Protein AF-A0A8T6U2K9-F1 (afdb_monomer_lite)

Sequence (132 aa):
TQTQINLGDYNKPQEQTKAVGIGKISGKKLNIKNLRTNRGKPSPYTPKGAIGEDGLTEYNIIDTVESFEINNQKISSFFVTPAIVQQIKRVPDYQTELASGKVFGPCKVGQKKSARTGANYWCLLFPGEEEY

Structure (mmCIF, N/CA/C/O backbone):
data_AF-A0A8T6U2K9-F1
#
_entry.id   AF-A0A8T6U2K9-F1
#
loop_
_atom_site.group_PDB
_atom_site.id
_atom_site.type_symbol
_atom_site.label_atom_id
_atom_site.label_alt_id
_atom_site.label_comp_id
_atom_site.label_asym_id
_atom_site.label_entity_id
_atom_site.label_seq_id
_atom_site.pdbx_PDB_ins_code
_atom_site.Cartn_x
_atom_site.Cartn_y
_atom_site.Cartn_z
_atom_site.occupancy
_atom_site.B_iso_or_equiv
_atom_site.auth_seq_id
_atom_site.auth_comp_id
_atom_site.auth_asym_id
_atom_site.auth_atom_id
_atom_site.pdbx_PDB_model_num
ATOM 1 N N . THR A 1 1 ? -39.876 -7.611 -27.217 1.00 38.69 1 THR A N 1
ATOM 2 C CA . THR A 1 1 ? -38.644 -6.914 -27.639 1.00 38.69 1 THR A CA 1
ATOM 3 C C . THR A 1 1 ? -37.518 -7.409 -26.754 1.00 38.69 1 THR A C 1
ATOM 5 O O . THR A 1 1 ? -37.550 -7.140 -25.563 1.00 38.69 1 THR A O 1
ATOM 8 N N . GLN A 1 2 ? -36.640 -8.270 -27.274 1.00 35.22 2 GLN A N 1
ATOM 9 C CA . GLN A 1 2 ? -35.537 -8.866 -26.509 1.00 35.22 2 GLN A CA 1
ATOM 10 C C . GLN A 1 2 ? -34.397 -7.854 -26.381 1.00 35.22 2 GLN A C 1
ATOM 12 O O . GLN A 1 2 ? -33.847 -7.406 -27.384 1.00 35.22 2 GLN A O 1
ATOM 17 N N . THR A 1 3 ? -34.051 -7.497 -25.149 1.00 37.12 3 THR A N 1
ATOM 18 C CA . THR A 1 3 ? -32.884 -6.673 -24.840 1.00 37.12 3 THR A CA 1
ATOM 19 C C . THR A 1 3 ? -31.632 -7.529 -25.024 1.00 37.12 3 THR A C 1
ATOM 21 O O . THR A 1 3 ? -31.339 -8.393 -24.201 1.00 37.12 3 THR A O 1
ATOM 24 N N . GLN A 1 4 ? -30.912 -7.322 -26.128 1.00 37.81 4 GLN A N 1
ATOM 25 C CA . GLN A 1 4 ? -29.565 -7.860 -26.310 1.00 37.81 4 GLN A CA 1
ATOM 26 C C . GLN A 1 4 ? -28.649 -7.274 -25.233 1.00 37.81 4 GLN A C 1
ATOM 28 O O . GLN A 1 4 ? -28.367 -6.077 -25.212 1.00 37.81 4 GLN A O 1
ATOM 33 N N . ILE A 1 5 ? -28.175 -8.137 -24.340 1.00 40.53 5 ILE A N 1
ATOM 34 C CA . ILE A 1 5 ? -27.005 -7.872 -23.510 1.00 40.53 5 ILE A CA 1
ATOM 35 C C . ILE A 1 5 ? -25.795 -7.744 -24.436 1.00 40.53 5 ILE A C 1
ATOM 37 O O . ILE A 1 5 ? -25.337 -8.712 -25.037 1.00 40.53 5 ILE A O 1
ATOM 41 N N . ASN A 1 6 ? -25.308 -6.518 -24.592 1.00 37.09 6 ASN A N 1
ATOM 42 C CA . ASN A 1 6 ? -24.071 -6.233 -25.297 1.00 37.09 6 ASN A CA 1
ATOM 43 C C . ASN A 1 6 ? -22.922 -6.770 -24.424 1.00 37.09 6 ASN A C 1
ATOM 45 O O . ASN A 1 6 ? -22.515 -6.118 -23.461 1.00 37.09 6 ASN A O 1
ATOM 49 N N . LEU A 1 7 ? -22.463 -7.999 -24.701 1.00 39.81 7 LEU A N 1
ATOM 50 C CA . LEU A 1 7 ? -21.205 -8.541 -24.179 1.00 39.81 7 LEU A CA 1
ATOM 51 C C . LEU A 1 7 ? -20.054 -7.734 -24.798 1.00 39.81 7 LEU A C 1
ATOM 53 O O . LEU A 1 7 ? -19.415 -8.154 -25.760 1.00 39.81 7 LEU A O 1
ATOM 57 N N . GLY A 1 8 ? -19.845 -6.527 -24.280 1.00 37.34 8 GLY A N 1
ATOM 58 C CA . GLY A 1 8 ? -18.806 -5.621 -24.737 1.00 37.34 8 GLY A CA 1
ATOM 59 C C . GLY A 1 8 ? -17.414 -6.153 -24.406 1.00 37.34 8 GLY A C 1
ATOM 60 O O . GLY A 1 8 ? -17.015 -6.174 -23.248 1.00 37.34 8 GLY A O 1
ATOM 61 N N . ASP A 1 9 ? -16.685 -6.530 -25.456 1.00 37.66 9 ASP A N 1
ATOM 62 C CA . ASP A 1 9 ? -15.239 -6.360 -25.632 1.00 37.66 9 ASP A CA 1
ATOM 63 C C . ASP A 1 9 ? -14.314 -6.746 -24.462 1.00 37.66 9 ASP A C 1
ATOM 65 O O . ASP A 1 9 ? -13.658 -5.902 -23.851 1.00 37.66 9 ASP A O 1
ATOM 69 N N . TYR A 1 10 ? -14.096 -8.049 -24.273 1.00 39.25 10 TYR A N 1
ATOM 70 C CA . TYR A 1 10 ? -12.915 -8.563 -23.557 1.00 39.25 10 TYR A CA 1
ATOM 71 C C . TYR A 1 10 ? -11.593 -8.388 -24.344 1.00 39.25 10 TYR A C 1
ATOM 73 O O . TYR A 1 10 ? -10.536 -8.773 -23.855 1.00 39.25 10 TYR A O 1
ATOM 81 N N . ASN A 1 11 ? -11.640 -7.795 -25.547 1.00 42.12 11 ASN A N 1
ATOM 82 C CA . ASN A 1 11 ? -10.496 -7.588 -26.448 1.00 42.12 11 ASN A CA 1
ATOM 83 C C . ASN A 1 11 ? -10.106 -6.115 -26.652 1.00 42.12 11 ASN A C 1
ATOM 85 O O . ASN A 1 11 ? -9.310 -5.805 -27.540 1.00 42.12 11 ASN A O 1
ATOM 89 N N . LYS A 1 12 ? -10.608 -5.185 -25.833 1.00 32.31 12 LYS A N 1
ATOM 90 C CA . LYS A 1 12 ? -9.969 -3.868 -25.766 1.00 32.31 12 LYS A CA 1
ATOM 91 C C . LYS A 1 12 ? -8.653 -4.031 -25.005 1.00 32.31 12 LYS A C 1
ATOM 93 O O . LYS A 1 12 ? -8.681 -4.593 -23.907 1.00 32.31 12 LYS A O 1
ATOM 98 N N . PRO A 1 13 ? -7.507 -3.544 -25.528 1.00 37.50 13 PRO A N 1
ATOM 99 C CA . PRO A 1 13 ? -6.373 -3.291 -24.657 1.00 37.50 13 PRO A CA 1
ATOM 100 C C . PRO A 1 13 ? -6.936 -2.433 -23.534 1.00 37.50 13 PRO A C 1
ATOM 102 O O . PRO A 1 13 ? -7.458 -1.356 -23.821 1.00 37.50 13 PRO A O 1
ATOM 105 N N . GLN A 1 14 ? -6.932 -2.939 -22.296 1.00 41.03 14 GLN A N 1
ATOM 106 C CA . GLN A 1 14 ? -7.243 -2.105 -21.143 1.00 41.03 14 GLN A CA 1
ATOM 107 C C . GLN A 1 14 ? -6.382 -0.861 -21.322 1.00 41.03 14 GLN A C 1
ATOM 109 O O . GLN A 1 14 ? -5.148 -0.968 -21.321 1.00 41.03 14 GLN A O 1
ATOM 114 N N . GLU A 1 15 ? -7.025 0.281 -21.597 1.00 38.44 15 GLU A N 1
ATOM 115 C CA . GLU A 1 15 ? -6.342 1.564 -21.602 1.00 38.44 15 GLU A CA 1
ATOM 116 C C . GLU A 1 15 ? -5.497 1.567 -20.343 1.00 38.44 15 GLU A C 1
ATOM 118 O O . GLU A 1 15 ? -5.984 1.184 -19.279 1.00 38.44 15 GLU A O 1
ATOM 123 N N . GLN A 1 16 ? -4.207 1.872 -20.489 1.00 43.91 16 GLN A N 1
ATOM 124 C CA . GLN A 1 16 ? -3.289 1.929 -19.367 1.00 43.91 16 GLN A CA 1
ATOM 125 C C . GLN A 1 16 ? -3.821 2.970 -18.385 1.00 43.91 16 GLN A C 1
ATOM 127 O O . GLN A 1 16 ? -3.415 4.133 -18.423 1.00 43.91 16 GLN A O 1
ATOM 132 N N . THR A 1 17 ? -4.699 2.570 -17.471 1.00 44.31 17 THR A N 1
AT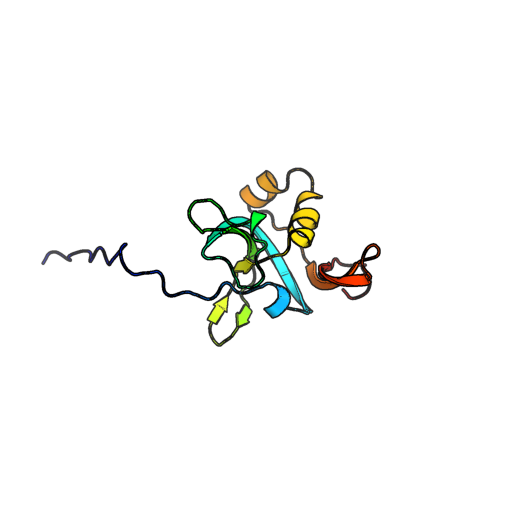OM 133 C CA . THR A 1 17 ? -4.930 3.298 -16.242 1.00 44.31 17 THR A CA 1
ATOM 134 C C . THR A 1 17 ? -3.588 3.195 -15.555 1.00 44.31 17 THR A C 1
ATOM 136 O O . THR A 1 17 ? -3.248 2.153 -14.994 1.00 44.31 17 THR A O 1
ATOM 139 N N . LYS A 1 18 ? -2.745 4.216 -15.757 1.00 53.97 18 LYS A N 1
ATOM 140 C CA . LYS A 1 18 ? -1.406 4.282 -15.188 1.00 53.97 18 LYS A CA 1
ATOM 141 C C . LYS A 1 18 ? -1.569 4.028 -13.704 1.00 53.97 18 LYS A C 1
ATOM 143 O O . LYS A 1 18 ? -2.063 4.876 -12.971 1.00 53.97 18 LYS A O 1
ATOM 148 N N . ALA A 1 19 ? -1.188 2.823 -13.324 1.00 61.91 19 ALA A N 1
ATOM 149 C CA . ALA A 1 19 ? -0.990 2.345 -11.984 1.00 61.91 19 ALA A CA 1
ATOM 150 C C . ALA A 1 19 ? -0.607 3.489 -11.032 1.00 61.91 19 ALA A C 1
ATOM 152 O O . ALA A 1 19 ? 0.495 4.033 -11.131 1.00 61.91 19 ALA A O 1
ATOM 153 N N . VAL A 1 20 ? -1.515 3.902 -10.142 1.00 86.38 20 VAL A N 1
ATOM 154 C CA . VAL A 1 20 ? -1.249 5.042 -9.260 1.00 86.38 20 VAL A CA 1
ATOM 155 C C . VAL A 1 20 ? -0.439 4.57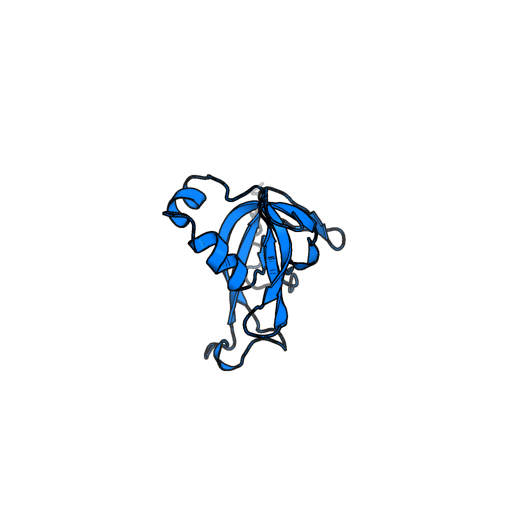7 -8.060 1.00 86.38 20 VAL A C 1
ATOM 157 O O . VAL A 1 20 ? -0.890 3.777 -7.245 1.00 86.38 20 VAL A O 1
ATOM 160 N N . GLY A 1 21 ? 0.800 5.056 -7.971 1.00 89.69 21 GLY A N 1
ATOM 161 C CA . GLY A 1 21 ? 1.684 4.766 -6.847 1.00 89.69 21 GLY A CA 1
ATOM 162 C C . GLY A 1 21 ? 1.200 5.416 -5.554 1.00 89.69 21 GLY A C 1
ATOM 163 O O . GLY A 1 21 ? 0.713 6.547 -5.563 1.00 89.69 21 GLY A O 1
ATOM 164 N N . ILE A 1 22 ? 1.415 4.730 -4.432 1.00 93.44 22 ILE A N 1
ATOM 165 C CA . ILE A 1 22 ? 1.020 5.176 -3.089 1.00 93.44 22 ILE A CA 1
ATOM 166 C C . ILE A 1 22 ? 1.549 6.572 -2.728 1.00 93.44 22 ILE A C 1
ATOM 168 O O . ILE A 1 22 ? 0.878 7.332 -2.039 1.00 93.44 22 ILE A O 1
ATOM 172 N N . GLY A 1 23 ? 2.706 6.970 -3.269 1.00 92.19 23 GLY A N 1
ATOM 173 C CA . GLY A 1 23 ? 3.277 8.303 -3.052 1.00 92.19 23 GLY A CA 1
ATOM 174 C C . GLY A 1 23 ? 2.387 9.462 -3.526 1.00 92.19 23 GLY A C 1
ATOM 175 O O . GLY A 1 23 ? 2.563 10.588 -3.071 1.00 92.19 23 GLY A O 1
ATOM 176 N N . LYS A 1 24 ? 1.395 9.212 -4.398 1.00 93.81 24 LYS A N 1
ATOM 177 C CA . LYS A 1 24 ? 0.418 10.231 -4.825 1.00 93.81 24 LYS A CA 1
ATOM 178 C C . LYS A 1 24 ? -0.537 10.667 -3.715 1.00 93.81 24 LYS A C 1
ATOM 180 O O . LYS A 1 24 ? -1.133 11.731 -3.835 1.00 93.81 24 LYS A O 1
ATOM 185 N N . ILE A 1 25 ? -0.644 9.887 -2.642 1.00 94.25 25 ILE A N 1
ATOM 186 C CA . ILE A 1 25 ? -1.447 10.212 -1.460 1.00 94.25 25 ILE A CA 1
ATOM 187 C C . ILE A 1 25 ? -0.570 10.437 -0.221 1.00 94.25 25 ILE A C 1
ATOM 189 O O . ILE A 1 25 ? -0.988 10.170 0.902 1.00 94.25 25 ILE A O 1
ATOM 193 N N . SER A 1 26 ? 0.655 10.939 -0.417 1.00 94.94 26 SER A N 1
ATOM 194 C CA . SER A 1 26 ? 1.550 11.323 0.680 1.00 94.94 26 SER A CA 1
ATOM 195 C C . SER A 1 26 ? 0.842 12.223 1.703 1.00 94.94 26 SER A C 1
ATOM 197 O O . SER A 1 26 ? 0.108 13.146 1.341 1.00 94.94 26 SER A O 1
ATOM 199 N N . GLY A 1 27 ? 1.033 11.929 2.989 1.00 93.00 27 GLY A N 1
ATOM 200 C CA . GLY A 1 27 ? 0.419 12.643 4.107 1.00 93.00 27 GLY A CA 1
ATOM 201 C C . GLY A 1 27 ? -1.067 12.344 4.329 1.00 93.00 27 GLY A C 1
ATOM 202 O O . GLY A 1 27 ? -1.653 12.866 5.277 1.00 93.00 27 GLY A O 1
ATOM 203 N N . LYS A 1 28 ? -1.707 11.517 3.495 1.00 94.88 28 LYS A N 1
ATOM 204 C CA . LYS A 1 28 ? -3.109 11.134 3.690 1.00 94.88 28 LYS A CA 1
ATOM 205 C C . LYS A 1 28 ? -3.221 9.951 4.643 1.00 94.88 28 LYS A C 1
ATOM 207 O O . LYS A 1 28 ? -2.420 9.017 4.584 1.00 94.88 28 LYS A O 1
ATOM 212 N N . LYS A 1 29 ? -4.233 10.011 5.512 1.00 95.38 29 LYS A N 1
ATOM 213 C CA . LYS A 1 29 ? -4.644 8.893 6.363 1.00 95.38 29 LYS A CA 1
ATOM 214 C C . LYS A 1 29 ? -5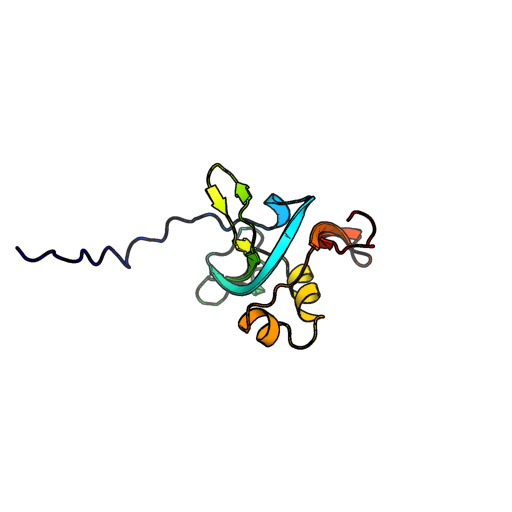.460 7.902 5.543 1.00 95.38 29 LYS A C 1
ATOM 216 O O . LYS A 1 29 ? -6.267 8.327 4.717 1.00 95.38 29 LYS A O 1
ATOM 221 N N . LEU A 1 30 ? -5.243 6.617 5.781 1.00 96.12 30 LEU A N 1
ATOM 222 C CA . LEU A 1 30 ? -5.951 5.538 5.111 1.00 96.12 30 LEU A CA 1
ATOM 223 C C . LEU A 1 30 ? -6.109 4.309 6.008 1.00 96.12 30 LEU A C 1
ATOM 225 O O . LEU A 1 30 ? -5.372 4.119 6.980 1.00 96.12 30 LEU A O 1
ATOM 229 N N . ASN A 1 31 ? -7.046 3.457 5.613 1.00 96.69 31 ASN A N 1
ATOM 230 C CA . ASN A 1 31 ? -7.250 2.113 6.119 1.00 96.69 31 ASN A CA 1
ATOM 231 C C . ASN A 1 31 ? -7.159 1.133 4.948 1.00 96.69 31 ASN A C 1
ATOM 233 O O . ASN A 1 31 ? -7.834 1.285 3.929 1.00 96.69 31 ASN A O 1
ATOM 237 N N . ILE A 1 32 ? -6.317 0.117 5.086 1.00 96.31 32 ILE A N 1
ATOM 238 C CA . ILE A 1 32 ? -6.091 -0.901 4.062 1.00 96.31 32 ILE A CA 1
ATOM 239 C C . ILE A 1 32 ? -7.094 -2.026 4.278 1.00 96.31 32 ILE A C 1
ATOM 241 O O . ILE A 1 32 ? -7.108 -2.638 5.340 1.00 96.31 32 ILE A O 1
ATOM 245 N N . LYS A 1 33 ? -7.914 -2.316 3.270 1.00 95.69 33 LYS A N 1
ATOM 246 C CA . LYS A 1 33 ? -8.900 -3.409 3.312 1.00 95.69 33 LYS A CA 1
ATOM 247 C C . LYS A 1 33 ? -8.468 -4.640 2.524 1.00 95.69 33 LYS A C 1
ATOM 249 O O . LYS A 1 33 ? -9.093 -5.683 2.637 1.00 95.69 33 LYS A O 1
ATOM 254 N N . ASN A 1 34 ? -7.429 -4.520 1.698 1.00 94.88 34 ASN A N 1
ATOM 255 C CA . ASN A 1 34 ? -6.906 -5.647 0.938 1.00 94.88 34 ASN A CA 1
ATOM 256 C C . ASN A 1 34 ? -5.440 -5.435 0.544 1.00 94.88 34 ASN A C 1
ATOM 258 O O . ASN A 1 34 ? -5.014 -4.304 0.299 1.00 94.88 34 ASN A O 1
ATOM 262 N N . LEU A 1 35 ? -4.700 -6.536 0.420 1.00 94.50 35 LEU A N 1
ATOM 263 C CA . LEU A 1 35 ? -3.361 -6.591 -0.161 1.00 94.50 35 LEU A CA 1
ATOM 264 C C . LEU A 1 35 ? -3.345 -7.693 -1.220 1.00 94.50 35 LEU A C 1
ATOM 266 O O . LEU A 1 35 ? -3.559 -8.863 -0.908 1.00 94.50 35 LEU A O 1
ATOM 270 N N . ARG A 1 36 ? -3.047 -7.326 -2.464 1.00 92.00 36 ARG A N 1
ATOM 271 C CA . ARG A 1 36 ? -3.017 -8.252 -3.599 1.00 92.00 36 ARG A CA 1
ATOM 272 C C . ARG A 1 36 ? -1.827 -7.995 -4.506 1.00 92.00 36 ARG A C 1
ATOM 274 O O . ARG A 1 36 ? -1.210 -6.930 -4.470 1.00 92.00 36 ARG A O 1
ATOM 281 N N . THR A 1 37 ? -1.532 -8.971 -5.348 1.00 89.50 37 THR A N 1
ATOM 282 C CA . THR A 1 37 ? -0.600 -8.810 -6.458 1.00 89.50 37 THR A CA 1
ATOM 283 C C . THR A 1 37 ? -1.367 -8.631 -7.761 1.00 89.50 37 THR A C 1
ATOM 285 O O . THR A 1 37 ? -2.484 -9.121 -7.927 1.00 89.50 37 THR A O 1
ATOM 288 N N . ASN A 1 38 ? -0.780 -7.884 -8.688 1.00 85.38 38 ASN A N 1
ATOM 289 C CA . ASN A 1 38 ? -1.245 -7.799 -10.066 1.00 85.38 38 ASN A CA 1
ATOM 290 C C . ASN A 1 38 ? -0.044 -7.894 -11.005 1.00 85.38 38 ASN A C 1
ATOM 292 O O . ASN A 1 38 ? 1.053 -7.464 -10.647 1.00 85.38 38 ASN A O 1
ATOM 296 N N . ARG A 1 39 ? -0.246 -8.423 -12.211 1.00 85.25 39 ARG A N 1
ATOM 297 C CA . ARG A 1 39 ? 0.797 -8.488 -13.239 1.00 85.25 39 ARG A CA 1
ATOM 298 C C . ARG A 1 39 ? 0.552 -7.411 -14.282 1.00 85.25 39 ARG A C 1
ATOM 300 O O . ARG A 1 39 ? -0.584 -7.162 -14.675 1.00 85.25 39 ARG A O 1
ATOM 307 N N . GLY A 1 40 ? 1.611 -6.740 -14.713 1.00 83.69 40 GLY A N 1
ATOM 308 C CA . GLY A 1 40 ? 1.498 -5.644 -15.668 1.00 83.69 40 GLY A CA 1
ATOM 309 C C . GLY A 1 40 ? 2.787 -5.385 -16.427 1.00 83.69 40 GLY A C 1
ATOM 310 O O . GLY A 1 40 ? 3.824 -5.992 -16.157 1.00 83.69 40 GLY A O 1
ATOM 311 N N . LYS A 1 41 ? 2.714 -4.461 -17.389 1.00 85.75 41 LYS A N 1
ATOM 312 C CA . LYS A 1 41 ? 3.897 -4.036 -18.139 1.00 85.75 41 LYS A CA 1
ATOM 313 C C . LYS A 1 41 ? 4.908 -3.384 -17.190 1.00 85.75 41 LYS A C 1
ATOM 315 O O . LYS A 1 41 ? 4.499 -2.526 -16.406 1.00 85.75 41 LYS A O 1
ATOM 320 N N . PRO A 1 42 ? 6.198 -3.744 -17.279 1.00 82.50 42 PRO A N 1
ATOM 321 C CA . PRO A 1 42 ? 7.234 -3.149 -16.456 1.00 82.50 42 PRO A CA 1
ATOM 322 C C . PRO A 1 42 ? 7.361 -1.649 -16.717 1.00 82.50 42 PRO A C 1
ATOM 324 O O . PRO A 1 42 ? 7.164 -1.156 -17.828 1.00 82.50 42 PRO A O 1
ATOM 327 N N . SER A 1 43 ? 7.727 -0.922 -15.668 1.00 76.44 43 SER A N 1
ATOM 328 C CA . SER A 1 43 ? 8.128 0.477 -15.777 1.00 76.44 43 SER A CA 1
ATOM 329 C C . SER A 1 43 ? 9.602 0.568 -16.193 1.00 76.44 43 SER A C 1
ATOM 331 O O . SER A 1 43 ? 10.340 -0.399 -15.990 1.00 76.44 43 SER A O 1
ATOM 333 N N . PRO A 1 44 ? 10.088 1.732 -16.661 1.00 75.06 44 PRO A N 1
ATOM 334 C CA . PRO A 1 44 ? 11.518 1.944 -16.918 1.00 75.06 44 PRO A CA 1
ATOM 335 C C . PRO A 1 44 ? 12.425 1.682 -15.703 1.00 75.06 44 PRO A C 1
ATOM 337 O O . PRO A 1 44 ? 13.620 1.461 -15.862 1.00 75.06 44 PRO A O 1
ATOM 340 N N . TYR A 1 45 ? 11.857 1.702 -14.494 1.00 73.56 45 TYR A N 1
ATOM 341 C CA . TYR A 1 45 ? 12.563 1.476 -13.233 1.00 73.56 45 TYR A CA 1
ATOM 342 C C . TYR A 1 45 ? 12.416 0.042 -12.701 1.00 73.56 45 TYR A C 1
ATOM 344 O O . TYR A 1 45 ? 12.941 -0.271 -11.633 1.00 73.56 45 TYR A O 1
ATOM 352 N N . THR A 1 46 ? 11.686 -0.834 -13.400 1.00 80.06 46 THR A N 1
ATOM 353 C CA . THR A 1 46 ? 11.535 -2.236 -12.996 1.00 80.06 46 THR A CA 1
ATOM 354 C C . THR A 1 46 ? 12.868 -2.970 -13.208 1.00 80.06 46 THR A C 1
ATOM 356 O O . THR A 1 46 ? 13.391 -2.951 -14.324 1.00 80.06 46 THR A O 1
ATOM 359 N N . PRO A 1 47 ? 13.438 -3.631 -12.180 1.00 81.75 47 PRO A N 1
ATOM 360 C CA . PRO A 1 47 ? 14.668 -4.402 -12.340 1.00 81.75 47 PRO A CA 1
ATOM 361 C C . PRO A 1 47 ? 14.492 -5.503 -13.387 1.00 81.75 47 PRO A C 1
ATOM 363 O O . PRO A 1 47 ? 13.490 -6.212 -13.357 1.00 81.75 47 PRO A O 1
ATOM 366 N N . LYS A 1 48 ? 15.484 -5.703 -14.266 1.00 86.62 48 LYS A N 1
ATOM 367 C CA . LYS A 1 48 ? 15.407 -6.731 -15.323 1.00 86.62 48 LYS A CA 1
ATOM 368 C C . LYS A 1 48 ? 15.095 -8.127 -14.771 1.00 86.62 48 LYS A C 1
ATOM 370 O O . LYS A 1 48 ? 14.305 -8.839 -15.366 1.00 86.62 48 LYS A O 1
ATOM 375 N N . GLY A 1 49 ? 15.652 -8.477 -13.609 1.00 88.75 49 GLY A N 1
ATOM 376 C CA . GLY A 1 49 ? 15.395 -9.763 -12.949 1.00 88.75 49 GLY A CA 1
ATOM 377 C C . GLY A 1 49 ? 13.994 -9.928 -12.342 1.00 88.75 49 GLY A C 1
ATOM 378 O O . GLY A 1 49 ? 13.671 -11.017 -11.892 1.00 88.75 49 GLY A O 1
ATOM 379 N N . ALA A 1 50 ? 13.175 -8.873 -12.301 1.00 83.56 50 ALA A N 1
ATOM 380 C CA . ALA A 1 50 ? 11.777 -8.933 -11.862 1.00 83.56 50 ALA A CA 1
ATOM 381 C C . ALA A 1 50 ? 10.787 -9.055 -13.038 1.00 83.56 50 ALA A C 1
ATOM 383 O O . ALA A 1 50 ? 9.583 -9.179 -12.820 1.00 83.56 50 ALA A O 1
ATOM 384 N N . ILE A 1 51 ? 11.283 -8.992 -14.279 1.00 90.19 51 ILE A N 1
ATOM 385 C CA . ILE A 1 51 ? 10.487 -9.156 -15.495 1.00 90.19 51 ILE A CA 1
ATOM 386 C C . ILE A 1 51 ? 10.483 -10.647 -15.840 1.00 90.19 51 ILE A C 1
ATOM 388 O O . ILE A 1 51 ? 11.544 -11.238 -16.030 1.00 90.19 51 ILE A O 1
ATOM 392 N N . GLY A 1 52 ? 9.296 -11.248 -15.896 1.00 89.38 52 GLY A N 1
ATOM 393 C CA . GLY A 1 52 ? 9.124 -12.637 -16.309 1.00 89.38 52 GLY A CA 1
ATOM 394 C C . GLY A 1 52 ? 9.444 -12.846 -17.790 1.00 89.38 52 GLY A C 1
ATOM 395 O O . GLY A 1 52 ? 9.541 -11.893 -18.564 1.00 89.38 52 GLY A O 1
ATOM 396 N N . GLU A 1 53 ? 9.568 -14.107 -18.200 1.00 91.50 53 GLU A N 1
ATOM 397 C CA . GLU A 1 53 ? 9.818 -14.487 -19.602 1.00 91.50 53 GLU A CA 1
ATOM 398 C C . GLU A 1 53 ? 8.721 -13.992 -20.558 1.00 91.50 53 GLU A C 1
ATOM 400 O O . GLU A 1 53 ? 8.973 -13.726 -21.730 1.00 91.50 53 GLU A O 1
ATOM 405 N N . ASP A 1 54 ? 7.511 -13.793 -20.036 1.00 88.94 54 ASP A N 1
ATOM 406 C CA . ASP A 1 54 ? 6.365 -13.217 -20.739 1.00 88.94 54 ASP A CA 1
ATOM 407 C C . ASP A 1 54 ? 6.402 -11.680 -20.851 1.00 88.94 54 ASP A C 1
ATOM 409 O O . ASP A 1 54 ? 5.462 -11.061 -21.353 1.00 88.94 54 ASP A O 1
ATOM 413 N N . GLY A 1 55 ? 7.472 -11.040 -20.374 1.00 88.38 55 GLY A N 1
ATOM 414 C CA . GLY A 1 55 ? 7.653 -9.592 -20.420 1.00 88.38 55 GLY A CA 1
ATOM 415 C C . GLY A 1 55 ? 6.821 -8.819 -19.394 1.00 88.38 55 GLY A C 1
ATOM 416 O O . GLY A 1 55 ? 6.755 -7.589 -19.474 1.00 88.38 55 GLY A O 1
ATOM 417 N N . LEU A 1 56 ? 6.187 -9.498 -18.433 1.00 89.06 56 LEU A N 1
ATOM 418 C CA . LEU A 1 56 ? 5.374 -8.877 -17.386 1.00 89.06 56 LEU A CA 1
ATOM 419 C C . LEU A 1 56 ? 6.090 -8.907 -16.033 1.00 89.06 56 LEU A C 1
ATOM 421 O O . LEU A 1 56 ? 6.845 -9.823 -15.725 1.00 89.06 56 LEU A O 1
ATOM 425 N N . THR A 1 57 ? 5.804 -7.922 -15.185 1.00 88.62 57 THR A N 1
ATOM 426 C CA . THR A 1 57 ? 6.291 -7.875 -13.799 1.00 88.62 57 THR A CA 1
ATOM 427 C C . THR A 1 57 ? 5.127 -7.958 -12.827 1.00 88.62 57 THR A C 1
ATOM 429 O O . THR A 1 57 ? 4.019 -7.493 -13.110 1.00 88.62 57 THR A O 1
ATOM 432 N N . GLU A 1 58 ? 5.392 -8.525 -11.656 1.00 88.19 58 GLU A N 1
ATOM 433 C CA . GLU A 1 58 ? 4.459 -8.482 -10.539 1.00 88.19 58 GLU A CA 1
ATOM 434 C C . GLU A 1 58 ? 4.546 -7.141 -9.812 1.00 88.19 58 GLU A C 1
ATOM 436 O O . GLU A 1 58 ? 5.620 -6.566 -9.621 1.00 88.19 58 GLU A O 1
ATOM 441 N N . TYR A 1 59 ? 3.392 -6.663 -9.377 1.00 87.44 59 TYR A N 1
ATOM 442 C CA . TYR A 1 59 ? 3.232 -5.453 -8.603 1.00 87.44 59 TYR A CA 1
ATOM 443 C C . TYR A 1 59 ? 2.407 -5.734 -7.358 1.00 87.44 59 TYR A C 1
ATOM 445 O O . TYR A 1 59 ? 1.399 -6.434 -7.418 1.00 87.44 59 TYR A O 1
ATOM 453 N N . ASN A 1 60 ? 2.798 -5.122 -6.243 1.00 91.56 60 ASN A N 1
ATOM 454 C CA . ASN A 1 60 ? 2.017 -5.155 -5.015 1.00 91.56 60 ASN A CA 1
ATOM 455 C C . ASN A 1 60 ? 1.033 -3.989 -5.005 1.00 91.56 60 ASN A C 1
ATOM 457 O O . ASN A 1 60 ? 1.421 -2.843 -5.248 1.00 91.56 60 ASN A O 1
ATOM 461 N N . ILE A 1 61 ? -0.226 -4.286 -4.704 1.00 93.12 61 ILE A N 1
ATOM 462 C CA . ILE A 1 61 ? -1.318 -3.322 -4.673 1.00 93.12 61 ILE A CA 1
ATOM 463 C C . ILE A 1 61 ? -2.032 -3.439 -3.334 1.00 93.12 61 ILE A C 1
ATOM 465 O O . ILE A 1 61 ? -2.380 -4.537 -2.900 1.00 93.12 61 ILE A O 1
ATOM 469 N N . ILE A 1 62 ? -2.287 -2.296 -2.707 1.00 94.75 62 ILE A N 1
ATOM 470 C CA . ILE A 1 62 ? -3.238 -2.206 -1.601 1.00 94.75 62 ILE A CA 1
ATOM 471 C C . ILE A 1 62 ? -4.549 -1.625 -2.112 1.00 94.75 62 ILE A C 1
ATOM 473 O O . ILE A 1 62 ? -4.535 -0.714 -2.943 1.00 94.75 62 ILE A O 1
ATOM 477 N N . ASP A 1 63 ? -5.665 -2.116 -1.587 1.00 94.88 63 ASP A N 1
ATOM 478 C CA . ASP A 1 63 ? -6.953 -1.446 -1.722 1.00 94.88 63 ASP A CA 1
ATOM 479 C C . ASP A 1 63 ? -7.288 -0.761 -0.391 1.00 94.88 63 ASP A C 1
ATOM 481 O O . ASP A 1 63 ? -7.131 -1.348 0.685 1.00 94.88 63 ASP A O 1
ATOM 485 N N . THR A 1 64 ? -7.744 0.485 -0.457 1.00 96.31 64 THR A N 1
ATOM 486 C CA . THR A 1 64 ? -8.091 1.311 0.701 1.00 96.31 64 THR A CA 1
ATOM 487 C C . THR A 1 64 ? -9.603 1.377 0.907 1.00 96.31 64 THR A C 1
ATOM 489 O O . THR A 1 64 ? -10.400 1.160 -0.015 1.00 96.31 64 THR A O 1
ATOM 492 N N . VAL A 1 65 ? -10.021 1.647 2.143 1.00 96.69 65 VAL A N 1
ATOM 493 C CA . VAL A 1 65 ? -11.416 1.987 2.457 1.00 96.69 65 VAL A CA 1
ATOM 494 C C . VAL A 1 65 ? -11.756 3.340 1.838 1.00 96.69 65 VAL A C 1
ATOM 496 O O . VAL A 1 65 ? -12.791 3.496 1.195 1.00 96.69 65 VAL A O 1
ATOM 499 N N . GLU A 1 66 ? -10.847 4.298 1.982 1.00 96.69 66 GLU A N 1
ATOM 500 C CA . GLU A 1 66 ? -10.957 5.640 1.437 1.00 96.69 66 GLU A CA 1
ATOM 501 C C . GLU A 1 66 ? -10.751 5.641 -0.079 1.00 96.69 66 GLU A C 1
ATOM 503 O O . GLU A 1 66 ? -10.064 4.790 -0.648 1.00 96.69 66 GLU A O 1
ATOM 508 N N . SER A 1 67 ? -11.327 6.642 -0.737 1.00 95.00 67 SER A N 1
ATOM 509 C CA . SER A 1 67 ? -11.022 6.984 -2.125 1.00 95.00 67 SER A CA 1
ATOM 510 C C . SER A 1 67 ? -10.422 8.380 -2.167 1.00 95.00 67 SER A C 1
ATOM 512 O O . SER A 1 67 ? -10.922 9.292 -1.509 1.00 95.00 67 SER A O 1
ATOM 514 N N . PHE A 1 68 ? -9.375 8.552 -2.963 1.00 94.38 68 PHE A N 1
ATOM 515 C CA . PHE A 1 68 ? -8.658 9.813 -3.103 1.00 94.38 68 PHE A CA 1
ATOM 516 C C . PHE A 1 68 ? -8.817 10.342 -4.520 1.00 94.38 68 PHE A C 1
ATOM 518 O O . PHE A 1 68 ? -8.744 9.581 -5.483 1.00 94.38 68 PHE A O 1
ATOM 525 N N . GLU A 1 69 ? -9.038 11.646 -4.646 1.00 94.56 69 GLU A N 1
ATOM 526 C CA . GLU A 1 69 ? -9.116 12.299 -5.945 1.00 94.56 69 GLU A CA 1
ATOM 527 C C . GLU A 1 69 ? -7.711 12.596 -6.475 1.00 94.56 69 GLU A C 1
ATOM 529 O O . GLU A 1 69 ? -6.933 13.323 -5.855 1.00 94.56 69 GLU A O 1
ATOM 534 N N . ILE A 1 70 ? -7.366 11.985 -7.608 1.00 90.69 70 ILE A N 1
ATOM 535 C CA . ILE A 1 70 ? -6.061 12.099 -8.262 1.00 90.69 70 ILE A CA 1
ATOM 536 C C . ILE A 1 70 ? -6.329 12.254 -9.753 1.00 90.69 70 ILE A C 1
ATOM 538 O O . ILE A 1 70 ? -6.910 11.365 -10.369 1.00 90.69 70 ILE A O 1
ATOM 542 N N . ASN A 1 71 ? -5.908 13.378 -10.337 1.00 90.38 71 ASN A N 1
ATOM 543 C CA . ASN A 1 71 ? -6.170 13.707 -11.744 1.00 90.38 71 ASN A CA 1
ATOM 544 C C . ASN A 1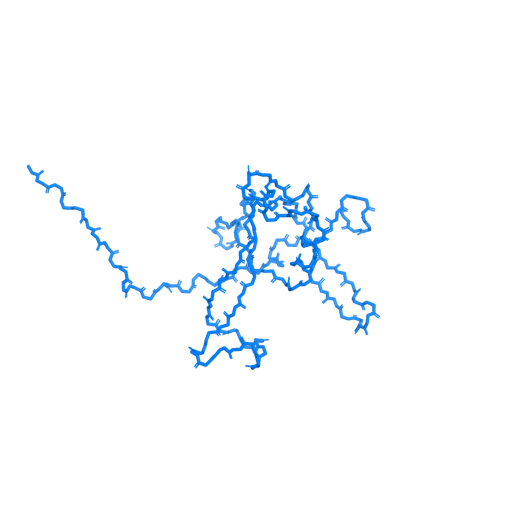 71 ? -7.664 13.567 -12.116 1.00 90.38 71 ASN A C 1
ATOM 546 O O . ASN A 1 71 ? -7.997 12.953 -13.127 1.00 90.38 71 ASN A O 1
ATOM 550 N N . ASN A 1 72 ? -8.557 14.093 -11.269 1.00 90.00 72 ASN A N 1
ATOM 551 C CA . ASN A 1 72 ? -10.019 14.050 -11.423 1.00 90.00 72 ASN A CA 1
ATOM 552 C C . ASN A 1 72 ? -10.619 12.629 -11.450 1.00 90.00 72 ASN A C 1
ATOM 554 O O . ASN A 1 72 ? -11.746 12.428 -11.902 1.00 90.00 72 ASN A O 1
ATOM 558 N N . GLN A 1 73 ? -9.881 11.630 -10.962 1.00 90.38 73 GLN A N 1
ATOM 559 C CA . GLN A 1 73 ? -10.365 10.265 -10.783 1.00 90.38 73 GLN A CA 1
ATOM 560 C C . GLN A 1 73 ? -10.366 9.909 -9.300 1.00 90.38 73 GLN A C 1
ATOM 562 O O . GLN A 1 73 ? -9.412 10.202 -8.580 1.00 90.38 73 GLN A O 1
ATOM 567 N N . LYS A 1 74 ? -11.431 9.246 -8.841 1.00 93.50 74 LYS A N 1
ATOM 568 C CA . LYS A 1 74 ? -11.474 8.648 -7.503 1.00 93.50 74 LYS A CA 1
ATOM 569 C C . LYS A 1 74 ? -10.749 7.311 -7.532 1.00 93.50 74 LYS A C 1
ATOM 571 O O . LYS A 1 74 ? -11.170 6.391 -8.227 1.00 93.50 74 LYS A O 1
ATOM 576 N N . ILE A 1 75 ? -9.668 7.216 -6.769 1.00 93.56 75 ILE A N 1
ATOM 577 C CA . ILE A 1 75 ? -8.780 6.056 -6.740 1.00 93.56 75 ILE A CA 1
ATOM 578 C C . ILE A 1 75 ? -8.718 5.511 -5.318 1.00 93.56 75 ILE A C 1
ATOM 580 O O . ILE A 1 75 ? -8.455 6.251 -4.371 1.00 93.56 75 ILE A O 1
ATOM 584 N N . SER A 1 76 ? -8.944 4.208 -5.178 1.00 95.31 76 SER A N 1
ATOM 585 C CA . SER A 1 76 ? -8.874 3.475 -3.906 1.00 95.31 76 SER A CA 1
ATOM 586 C C . SER A 1 76 ? -7.896 2.300 -3.958 1.00 95.31 76 SER A C 1
ATOM 588 O O . SER A 1 76 ? -7.923 1.440 -3.085 1.00 95.31 76 SER A O 1
ATOM 590 N N . SER A 1 77 ? -7.084 2.206 -5.009 1.00 94.19 77 SER A N 1
ATOM 591 C CA . SER A 1 77 ? -6.140 1.109 -5.219 1.00 94.19 77 SER A CA 1
ATOM 592 C C . SER A 1 77 ? -4.788 1.682 -5.608 1.00 94.19 77 SER A C 1
ATOM 594 O O . SER A 1 77 ? -4.695 2.466 -6.554 1.00 94.19 77 SER A O 1
ATOM 596 N N . PHE A 1 78 ? -3.744 1.293 -4.881 1.00 93.12 78 PHE A N 1
ATOM 597 C CA . PHE A 1 78 ? -2.431 1.920 -4.986 1.00 93.12 78 PHE A CA 1
ATOM 598 C C . PHE A 1 78 ? -1.311 0.903 -5.088 1.00 93.12 78 PHE A C 1
ATOM 600 O O . PHE A 1 78 ? -1.262 -0.064 -4.330 1.00 93.12 78 PHE A O 1
ATOM 607 N N . PHE A 1 79 ? -0.360 1.179 -5.974 1.00 91.56 79 PHE A N 1
ATOM 608 C CA . PHE A 1 79 ? 0.875 0.414 -6.077 1.00 91.56 79 PHE A CA 1
ATOM 609 C C . PHE A 1 79 ? 1.783 0.760 -4.906 1.00 91.56 79 PHE A C 1
ATOM 611 O O . PHE A 1 79 ? 2.055 1.937 -4.646 1.00 91.56 79 PHE A O 1
ATOM 618 N N . VAL A 1 80 ? 2.268 -0.265 -4.214 1.00 91.75 80 VAL A N 1
ATOM 619 C CA . VAL A 1 80 ? 3.079 -0.113 -3.007 1.00 91.75 80 VAL A CA 1
ATOM 620 C C . VAL A 1 80 ? 4.454 -0.740 -3.161 1.00 91.75 80 VAL A C 1
ATOM 622 O O . VAL A 1 80 ? 4.683 -1.658 -3.950 1.00 91.75 80 VAL A O 1
ATOM 625 N N . THR A 1 81 ? 5.392 -0.225 -2.375 1.00 88.38 81 THR A N 1
ATOM 626 C CA . THR A 1 81 ? 6.750 -0.755 -2.299 1.00 88.38 81 THR A CA 1
ATOM 627 C C . THR A 1 81 ? 6.773 -2.064 -1.499 1.00 88.38 81 THR A C 1
ATOM 629 O O . THR A 1 81 ? 5.924 -2.275 -0.627 1.00 88.38 81 THR A O 1
ATOM 632 N N . PRO A 1 82 ? 7.787 -2.927 -1.703 1.00 88.69 82 PRO A N 1
ATOM 633 C CA . PRO A 1 82 ? 7.995 -4.098 -0.852 1.00 88.69 82 PRO A CA 1
ATOM 634 C C . PRO A 1 82 ? 8.120 -3.763 0.643 1.00 88.69 82 PRO A C 1
ATOM 636 O O . PRO A 1 82 ? 7.740 -4.574 1.481 1.00 88.69 82 PRO A O 1
ATOM 639 N N . ALA A 1 83 ? 8.600 -2.563 0.991 1.00 90.62 83 ALA A N 1
ATOM 640 C CA . ALA A 1 83 ? 8.681 -2.110 2.379 1.00 90.62 83 ALA A CA 1
ATOM 641 C C . ALA A 1 83 ? 7.292 -2.020 3.037 1.00 90.62 83 ALA A C 1
ATOM 643 O O . ALA A 1 83 ? 7.101 -2.536 4.135 1.00 90.62 83 ALA A O 1
ATOM 644 N N . ILE A 1 84 ? 6.303 -1.450 2.341 1.00 94.56 84 ILE A N 1
ATOM 645 C CA . ILE A 1 84 ? 4.913 -1.387 2.821 1.00 94.56 84 ILE A CA 1
ATOM 646 C C . ILE A 1 84 ? 4.318 -2.792 2.951 1.00 94.56 84 ILE A C 1
ATOM 648 O O . ILE A 1 84 ? 3.676 -3.103 3.952 1.00 94.56 84 ILE A O 1
ATOM 652 N N . VAL A 1 85 ? 4.580 -3.669 1.978 1.00 94.44 85 VAL A N 1
ATOM 653 C CA . VAL A 1 85 ? 4.144 -5.074 2.036 1.00 94.44 85 VAL A CA 1
ATOM 654 C C . VAL A 1 85 ? 4.692 -5.758 3.285 1.00 94.44 85 VAL A C 1
ATOM 656 O O . VAL A 1 85 ? 3.951 -6.434 3.991 1.00 94.44 85 VAL A O 1
ATOM 659 N N . GLN A 1 86 ? 5.975 -5.557 3.591 1.00 93.75 86 GLN A N 1
ATOM 660 C CA . GLN A 1 86 ? 6.584 -6.095 4.804 1.00 93.75 86 GLN A CA 1
ATOM 661 C C . GLN A 1 86 ? 5.955 -5.524 6.077 1.00 93.75 86 GLN A C 1
ATOM 663 O O . GLN A 1 86 ? 5.807 -6.269 7.038 1.00 93.75 86 GLN A O 1
ATOM 668 N N . GLN A 1 87 ? 5.559 -4.246 6.102 1.00 93.94 87 GLN A N 1
ATOM 669 C CA . GLN A 1 87 ? 4.860 -3.670 7.256 1.00 93.94 87 GLN A CA 1
ATOM 670 C C . GLN A 1 87 ? 3.506 -4.349 7.499 1.00 93.94 87 GLN A C 1
ATOM 672 O O . GLN A 1 87 ? 3.210 -4.688 8.639 1.00 93.94 87 GLN A O 1
ATOM 677 N N . ILE A 1 88 ? 2.728 -4.613 6.445 1.00 93.69 88 ILE A N 1
ATOM 678 C CA . ILE A 1 88 ? 1.437 -5.314 6.561 1.00 93.69 88 ILE A CA 1
ATOM 679 C C . ILE A 1 88 ? 1.655 -6.765 7.013 1.00 93.69 88 ILE A C 1
ATOM 681 O O . ILE A 1 88 ? 0.988 -7.238 7.928 1.00 93.69 88 ILE A O 1
ATOM 685 N N . LYS A 1 89 ? 2.649 -7.454 6.435 1.00 93.56 89 LYS A N 1
ATOM 686 C CA . LYS A 1 89 ? 2.984 -8.851 6.764 1.00 93.56 89 LYS A CA 1
ATOM 687 C C . LYS A 1 89 ? 3.500 -9.066 8.193 1.00 93.56 89 LYS A C 1
ATOM 689 O O . LYS A 1 89 ? 3.613 -10.212 8.610 1.00 93.56 89 LYS A O 1
ATOM 694 N N . ARG A 1 90 ? 3.835 -8.004 8.937 1.00 91.25 90 ARG A N 1
ATOM 695 C CA . ARG A 1 90 ? 4.189 -8.102 10.366 1.00 91.25 90 ARG A CA 1
ATOM 696 C C . ARG A 1 90 ? 2.977 -8.341 11.260 1.00 91.25 90 ARG A C 1
ATOM 698 O O . ARG A 1 90 ? 3.166 -8.748 12.401 1.00 91.25 90 ARG A O 1
ATOM 705 N N . VAL A 1 91 ? 1.765 -8.079 10.773 1.00 87.44 91 VAL A N 1
ATOM 706 C CA . VAL A 1 91 ? 0.547 -8.406 11.514 1.00 87.44 91 VAL A CA 1
ATOM 707 C C . VAL A 1 91 ? 0.288 -9.906 11.402 1.00 87.44 91 VAL A C 1
ATOM 709 O O . VAL A 1 91 ? 0.204 -10.415 10.278 1.00 87.44 91 VAL A O 1
ATOM 712 N N . PRO A 1 92 ? 0.161 -10.617 12.535 1.00 89.94 92 PRO A N 1
ATOM 713 C CA . PRO A 1 92 ? -0.255 -12.013 12.534 1.00 89.94 92 PRO A CA 1
ATOM 714 C C . PRO A 1 92 ? -1.572 -12.188 11.777 1.00 89.94 92 PRO A C 1
ATOM 716 O O . PRO A 1 92 ? -2.465 -11.353 11.885 1.00 89.94 92 PRO A O 1
ATOM 719 N N . ASP A 1 93 ? -1.669 -13.248 10.978 1.00 91.81 93 ASP A N 1
ATOM 720 C CA . ASP A 1 93 ? -2.888 -13.619 10.249 1.00 91.81 93 ASP A CA 1
ATOM 721 C C . ASP A 1 93 ? -3.469 -12.534 9.322 1.00 91.81 93 ASP A C 1
ATOM 723 O O . ASP A 1 93 ? -4.640 -12.602 8.947 1.00 91.81 93 ASP A O 1
ATOM 727 N N . TYR A 1 94 ? -2.652 -11.565 8.874 1.00 90.81 94 TYR A N 1
ATOM 728 C CA . TYR A 1 94 ? -3.113 -10.420 8.072 1.00 90.81 94 TYR A CA 1
ATOM 729 C C . TYR A 1 94 ? -3.984 -10.812 6.865 1.00 90.81 94 TYR A C 1
ATOM 731 O O . TYR A 1 94 ? -4.897 -10.076 6.508 1.00 90.81 94 TYR A O 1
ATOM 739 N N . GLN A 1 95 ? -3.721 -11.958 6.223 1.00 89.88 95 GLN A N 1
ATOM 740 C CA . GLN A 1 95 ? -4.504 -12.427 5.074 1.00 89.88 95 GLN A CA 1
ATOM 741 C C . GLN A 1 95 ? -5.927 -12.798 5.480 1.00 89.88 95 GLN A C 1
ATOM 743 O O . GLN A 1 95 ? -6.876 -12.323 4.864 1.00 89.88 95 GLN A O 1
ATOM 748 N N . THR A 1 96 ? -6.065 -13.621 6.520 1.00 91.00 96 THR A N 1
ATOM 749 C CA . THR A 1 96 ? -7.360 -14.038 7.067 1.00 91.00 96 THR A CA 1
ATOM 750 C C . THR A 1 96 ? -8.119 -12.833 7.602 1.00 91.00 96 THR A C 1
ATOM 752 O O . THR A 1 96 ? -9.312 -12.687 7.347 1.00 91.00 96 THR A O 1
ATOM 755 N N . GLU A 1 97 ? -7.416 -11.925 8.276 1.00 91.88 97 GLU A N 1
ATOM 756 C CA . GLU A 1 97 ? -8.006 -10.717 8.838 1.00 91.88 97 GLU A CA 1
ATOM 757 C C . GLU A 1 97 ? -8.570 -9.797 7.748 1.00 91.88 97 GLU A C 1
ATOM 759 O O . GLU A 1 97 ? -9.751 -9.444 7.794 1.00 91.88 97 GLU A O 1
ATOM 764 N N . LEU A 1 98 ? -7.787 -9.497 6.706 1.00 91.69 98 LEU A N 1
ATOM 765 C CA . LEU A 1 98 ? -8.257 -8.702 5.565 1.00 91.69 98 LEU A CA 1
ATOM 766 C C . LEU A 1 98 ? -9.379 -9.418 4.792 1.00 91.69 98 LEU A C 1
ATOM 768 O O . LEU A 1 98 ? -10.356 -8.783 4.403 1.00 91.69 98 LEU A O 1
ATOM 772 N N . ALA A 1 99 ? -9.291 -10.741 4.618 1.00 89.12 99 ALA A N 1
ATOM 773 C CA . ALA A 1 99 ? -10.329 -11.530 3.951 1.00 89.12 99 ALA A CA 1
ATOM 774 C C . ALA A 1 99 ? -11.656 -11.552 4.729 1.00 89.12 99 ALA A C 1
ATOM 776 O O . ALA A 1 99 ? -12.722 -11.610 4.120 1.00 89.12 99 ALA A O 1
ATOM 777 N N . SER A 1 100 ? -11.604 -11.460 6.061 1.00 92.12 100 SER A N 1
ATOM 778 C CA . SER A 1 100 ? -12.793 -11.360 6.918 1.00 92.12 100 SER A CA 1
ATOM 779 C C . SER A 1 100 ? -13.435 -9.965 6.923 1.00 92.12 100 SER A C 1
ATOM 781 O O . SER A 1 100 ? -14.471 -9.760 7.553 1.00 92.12 100 SER A O 1
ATOM 783 N N . GLY A 1 101 ? -12.831 -9.001 6.220 1.00 88.88 101 GLY A N 1
ATOM 784 C CA . GLY A 1 101 ? -13.297 -7.620 6.141 1.00 88.88 101 GLY A CA 1
ATOM 785 C C . GLY A 1 101 ? -12.745 -6.707 7.237 1.00 88.88 101 GLY A C 1
ATOM 786 O O . GLY A 1 101 ? -13.158 -5.547 7.307 1.00 88.88 101 GLY A O 1
ATOM 787 N N . LYS A 1 102 ? -11.800 -7.178 8.071 1.00 93.31 102 LYS A N 1
ATOM 788 C CA . LYS A 1 102 ? -11.038 -6.270 8.938 1.00 93.31 102 LYS A CA 1
ATOM 789 C C . LYS A 1 102 ? -10.149 -5.362 8.095 1.00 93.31 102 LYS A C 1
ATOM 791 O O . LYS A 1 102 ? -9.802 -5.656 6.953 1.00 93.31 102 LYS A O 1
ATOM 796 N N . VAL A 1 103 ? -9.770 -4.239 8.692 1.00 93.88 103 VAL A N 1
ATOM 797 C CA . VAL A 1 103 ? -8.936 -3.227 8.051 1.00 93.88 103 VAL A CA 1
ATOM 798 C C . VAL A 1 103 ? -7.624 -3.068 8.804 1.00 93.88 103 VAL A C 1
ATOM 800 O O . VAL A 1 103 ? -7.580 -3.135 10.030 1.00 93.88 103 VAL A O 1
ATOM 803 N N . PHE A 1 104 ? -6.548 -2.844 8.061 1.00 93.31 104 PHE A N 1
ATOM 804 C CA . PHE A 1 104 ? -5.238 -2.520 8.596 1.00 93.31 104 PHE A CA 1
ATOM 805 C C . PHE A 1 104 ? -5.038 -1.001 8.584 1.00 93.31 104 PHE A C 1
ATOM 807 O O . PHE A 1 104 ? -5.015 -0.369 7.526 1.00 93.31 104 PHE A O 1
ATOM 814 N N . GLY A 1 105 ? -4.900 -0.413 9.767 1.00 91.38 105 GLY A N 1
ATOM 815 C CA . GLY A 1 105 ? -4.870 1.032 9.964 1.00 91.38 105 GLY A CA 1
ATOM 816 C C . GLY A 1 105 ? -5.549 1.424 11.281 1.00 91.38 105 GLY A C 1
ATOM 817 O O . GLY A 1 105 ? -5.875 0.546 12.082 1.00 91.38 105 GLY A O 1
ATOM 818 N N . PRO A 1 106 ? -5.752 2.725 11.529 1.00 93.81 106 PRO A N 1
ATOM 819 C CA . PRO A 1 106 ? -5.416 3.835 10.639 1.00 93.81 106 PRO A CA 1
ATOM 820 C C . PRO A 1 106 ? -3.900 4.036 10.512 1.00 93.81 106 PRO A C 1
ATOM 822 O O . PRO A 1 106 ? -3.157 3.900 11.483 1.00 93.81 106 PRO A O 1
ATOM 825 N N . CYS A 1 107 ? -3.437 4.384 9.314 1.00 95.38 107 CYS A N 1
ATOM 826 C CA . CYS A 1 107 ? -2.049 4.772 9.061 1.00 95.38 107 CYS A CA 1
ATOM 827 C C . CYS A 1 107 ? -1.981 5.967 8.100 1.00 95.38 107 CYS A C 1
ATOM 829 O O . CYS A 1 107 ? -2.969 6.314 7.454 1.00 95.38 107 CYS A O 1
ATOM 831 N N . LYS A 1 108 ? -0.823 6.626 8.021 1.00 95.56 108 LYS A N 1
ATOM 832 C CA . LYS A 1 108 ? -0.550 7.731 7.094 1.00 95.56 108 LYS A CA 1
ATOM 833 C C . LYS A 1 108 ? 0.521 7.315 6.094 1.00 95.56 108 LYS A C 1
ATOM 835 O O . LYS A 1 108 ? 1.494 6.666 6.465 1.00 95.56 108 LYS A O 1
ATOM 840 N N . VAL A 1 109 ? 0.382 7.701 4.829 1.00 94.75 109 VAL A N 1
ATOM 841 C CA . VAL A 1 109 ? 1.463 7.495 3.851 1.00 94.75 109 VAL A CA 1
ATOM 842 C C . VAL A 1 109 ? 2.572 8.507 4.098 1.00 94.75 109 VAL A C 1
ATOM 844 O O . VAL A 1 109 ? 2.314 9.709 4.131 1.00 94.75 109 VAL A O 1
ATOM 847 N N . GLY A 1 110 ? 3.807 8.032 4.218 1.00 93.81 110 GLY A N 1
ATOM 848 C CA . GLY A 1 110 ? 4.972 8.888 4.409 1.00 93.81 110 GLY A CA 1
ATOM 849 C C . GLY A 1 110 ? 6.246 8.272 3.850 1.00 93.81 110 GLY A C 1
ATOM 850 O O . GLY A 1 110 ? 6.215 7.258 3.144 1.00 93.81 110 GLY A O 1
ATOM 851 N N . GLN A 1 111 ? 7.375 8.900 4.160 1.00 93.12 111 GLN A N 1
ATOM 852 C CA . GLN A 1 111 ? 8.692 8.394 3.804 1.00 93.12 111 GLN A CA 1
ATOM 853 C C . GLN A 1 111 ? 9.555 8.284 5.052 1.00 93.12 111 GLN A C 1
ATOM 855 O O . GLN A 1 111 ? 9.514 9.164 5.895 1.00 93.12 111 GLN A O 1
ATOM 860 N N . LYS A 1 112 ? 10.367 7.232 5.136 1.00 90.81 112 LYS A N 1
ATOM 861 C CA . LYS A 1 112 ? 11.425 7.106 6.145 1.00 90.81 112 LYS A CA 1
ATOM 862 C C . LYS A 1 112 ? 12.778 7.035 5.454 1.00 90.81 112 LYS A C 1
ATOM 864 O O . LYS A 1 112 ? 12.886 6.579 4.312 1.00 90.81 112 LYS A O 1
ATOM 869 N N . LYS A 1 113 ? 13.829 7.446 6.162 1.00 91.00 113 LYS A N 1
ATOM 870 C CA . LYS A 1 113 ? 15.210 7.278 5.704 1.00 91.00 113 LYS A CA 1
ATOM 871 C C . LYS A 1 113 ? 15.697 5.868 6.036 1.00 91.00 113 LYS A C 1
ATOM 873 O O . LYS A 1 113 ? 15.583 5.399 7.166 1.00 91.00 113 LYS A O 1
ATOM 878 N N . SER A 1 114 ? 16.233 5.160 5.048 1.00 85.38 1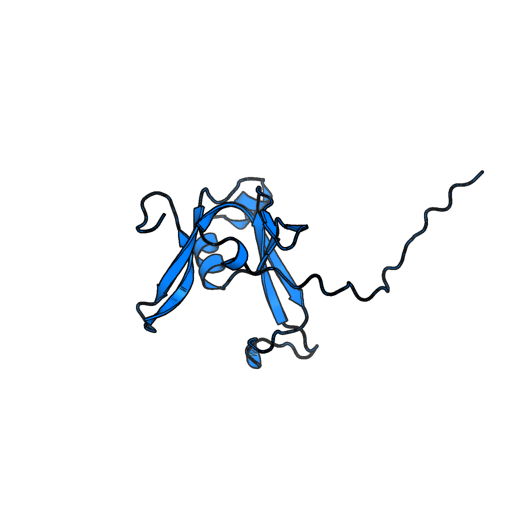14 SER A N 1
ATOM 879 C CA . SER A 1 114 ? 16.827 3.839 5.247 1.00 85.38 114 SER A CA 1
ATOM 880 C C . SER A 1 114 ? 18.118 3.959 6.055 1.00 85.38 114 SER A C 1
ATOM 882 O O . SER A 1 114 ? 19.068 4.586 5.596 1.00 85.38 114 SER A O 1
ATOM 884 N N . ALA A 1 115 ? 18.203 3.287 7.205 1.00 86.88 115 ALA A N 1
ATOM 885 C CA . ALA A 1 115 ? 19.443 3.223 7.985 1.00 86.88 115 ALA A CA 1
ATOM 886 C C . ALA A 1 115 ? 20.590 2.513 7.234 1.00 86.88 115 ALA A C 1
ATOM 888 O O . ALA A 1 115 ? 21.757 2.787 7.485 1.00 86.88 115 ALA A O 1
ATOM 889 N N . ARG A 1 116 ? 20.264 1.619 6.287 1.00 85.50 116 ARG A N 1
ATOM 890 C CA . ARG A 1 116 ? 21.251 0.846 5.515 1.00 85.50 116 ARG A CA 1
ATOM 891 C C . ARG A 1 116 ? 21.834 1.621 4.336 1.00 85.50 116 ARG A C 1
ATOM 893 O O . ARG A 1 116 ? 23.003 1.456 4.022 1.00 85.50 116 ARG A O 1
ATOM 900 N N . THR A 1 117 ? 21.001 2.387 3.634 1.00 87.88 117 THR A N 1
ATOM 901 C CA . THR A 1 117 ? 21.377 3.012 2.350 1.00 87.88 117 THR A CA 1
ATOM 902 C C . THR A 1 117 ? 21.344 4.536 2.382 1.00 87.88 117 THR A C 1
ATOM 904 O O . THR A 1 117 ? 21.795 5.173 1.440 1.00 87.88 117 THR A O 1
ATOM 907 N N . GLY A 1 118 ? 20.770 5.138 3.425 1.00 86.94 118 GLY A N 1
ATOM 908 C CA . GLY A 1 118 ? 20.538 6.579 3.513 1.00 86.94 118 GLY A CA 1
ATOM 909 C C . GLY A 1 118 ? 19.441 7.110 2.582 1.00 86.94 118 GLY A C 1
ATOM 910 O O . GLY A 1 118 ? 19.108 8.288 2.677 1.00 86.94 118 GLY A O 1
ATOM 911 N N . ALA A 1 119 ? 18.863 6.274 1.714 1.00 87.44 119 ALA A N 1
ATOM 912 C CA . ALA A 1 119 ? 17.815 6.671 0.781 1.00 87.44 119 ALA A CA 1
ATOM 913 C C . ALA A 1 119 ? 16.438 6.752 1.457 1.00 87.44 119 ALA A C 1
ATOM 915 O O . ALA A 1 119 ? 16.127 5.966 2.357 1.00 87.44 119 ALA A O 1
ATOM 916 N N . ASN A 1 120 ? 15.592 7.666 0.982 1.00 89.12 120 ASN A N 1
ATOM 917 C CA . ASN A 1 120 ? 14.195 7.744 1.402 1.00 89.12 120 ASN A CA 1
ATOM 918 C C . ASN A 1 120 ? 13.375 6.641 0.726 1.00 89.12 120 ASN A C 1
ATOM 920 O O . ASN A 1 120 ? 13.528 6.386 -0.470 1.00 89.12 120 ASN A O 1
ATOM 924 N N . TYR A 1 121 ? 12.474 6.010 1.475 1.00 89.06 121 TYR A N 1
ATOM 925 C CA . TYR A 1 121 ? 11.551 5.009 0.950 1.00 89.06 121 TY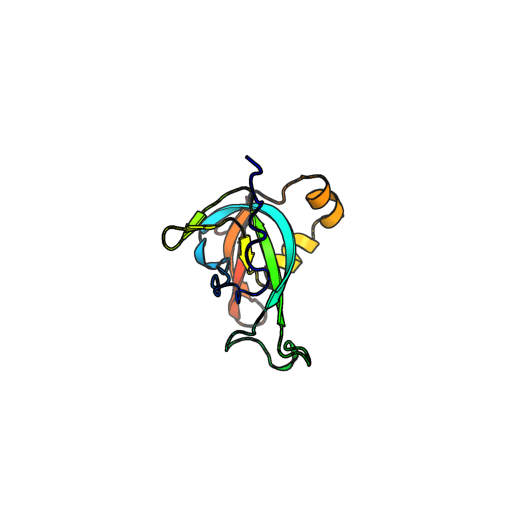R A CA 1
ATOM 926 C C . TYR A 1 121 ? 10.131 5.257 1.453 1.00 89.06 121 TYR A C 1
ATOM 928 O O . TYR A 1 121 ? 9.932 5.698 2.581 1.00 89.06 121 TYR A O 1
ATOM 936 N N . TRP A 1 122 ? 9.145 4.959 0.606 1.00 92.62 122 TRP A N 1
ATOM 937 C CA . TRP A 1 122 ? 7.731 5.041 0.971 1.00 92.62 122 TRP A CA 1
ATOM 938 C C . TRP A 1 122 ? 7.361 3.950 1.975 1.00 92.62 122 TRP A C 1
ATOM 940 O O . TRP A 1 122 ? 7.670 2.775 1.750 1.00 92.62 122 TRP A O 1
ATOM 950 N N . CYS A 1 123 ? 6.663 4.345 3.036 1.00 93.81 123 CYS A N 1
ATOM 951 C CA . CYS A 1 123 ? 6.200 3.481 4.114 1.00 93.81 123 CYS A CA 1
ATOM 952 C C . CYS A 1 123 ? 4.840 3.941 4.661 1.00 93.81 123 CYS A C 1
ATOM 954 O O . CYS A 1 123 ? 4.340 5.021 4.334 1.00 93.81 123 CYS A O 1
ATOM 956 N N . LEU A 1 124 ? 4.257 3.108 5.518 1.00 95.06 124 LEU A N 1
ATOM 957 C CA . LEU A 1 124 ? 3.113 3.464 6.352 1.00 95.06 124 LEU A CA 1
ATOM 958 C C . LEU A 1 124 ? 3.621 3.989 7.698 1.00 95.06 124 LEU A C 1
ATOM 960 O O . LEU A 1 124 ? 4.494 3.365 8.305 1.00 95.06 124 LEU A O 1
ATOM 964 N N . LEU A 1 125 ? 3.091 5.130 8.126 1.00 94.19 125 LEU A N 1
ATOM 965 C CA . LEU A 1 125 ? 3.325 5.741 9.429 1.00 94.19 125 LEU A CA 1
ATOM 966 C C . LEU A 1 125 ? 2.135 5.436 10.341 1.00 94.19 125 LEU A C 1
ATOM 968 O O . LEU A 1 125 ? 0.987 5.585 9.911 1.00 94.19 125 LEU A O 1
ATOM 972 N N . PHE A 1 126 ? 2.390 5.023 11.578 1.00 92.62 126 PHE A N 1
ATOM 973 C CA . PHE A 1 126 ? 1.345 4.654 12.544 1.00 92.62 126 PHE A CA 1
ATOM 974 C C . PHE A 1 126 ? 1.206 5.694 13.661 1.00 92.62 126 PHE A C 1
ATOM 976 O O . PHE A 1 126 ? 2.174 6.397 13.955 1.00 92.62 126 PHE A O 1
ATOM 983 N N . PRO A 1 127 ? 0.031 5.794 14.316 1.00 90.44 127 PRO A N 1
ATOM 984 C CA . PRO A 1 127 ? -0.129 6.635 15.496 1.00 90.44 127 PRO A CA 1
ATOM 985 C C . PRO A 1 127 ? 0.982 6.398 16.526 1.00 90.44 127 PRO A C 1
ATOM 987 O O . PRO A 1 127 ? 1.226 5.261 16.923 1.00 90.44 127 PRO A O 1
ATOM 990 N N . GLY A 1 128 ? 1.641 7.475 16.958 1.00 85.75 128 GLY A N 1
ATOM 991 C CA . GLY A 1 128 ? 2.757 7.421 17.909 1.00 85.75 128 GLY A CA 1
ATOM 992 C C . GLY A 1 128 ? 4.145 7.305 17.273 1.00 85.75 128 GLY A C 1
ATOM 993 O O . GLY A 1 128 ? 5.137 7.407 17.990 1.00 85.75 128 GLY A O 1
ATOM 994 N N . GLU A 1 129 ? 4.244 7.138 15.952 1.00 84.94 129 GLU A N 1
ATOM 995 C CA . GLU A 1 129 ? 5.512 7.294 15.238 1.00 84.94 129 GLU A CA 1
ATOM 996 C C . GLU A 1 129 ? 5.816 8.774 14.963 1.00 84.94 129 GLU A C 1
ATOM 998 O O . GLU A 1 129 ? 4.913 9.588 14.749 1.00 84.94 129 GLU A O 1
ATOM 1003 N N . GLU A 1 130 ? 7.107 9.113 14.933 1.00 76.62 130 GLU A N 1
ATOM 1004 C CA . GLU A 1 130 ? 7.570 10.406 14.433 1.00 76.62 130 GLU A CA 1
ATOM 1005 C C . GLU A 1 130 ? 7.046 10.618 13.003 1.00 76.62 130 GLU A C 1
ATOM 1007 O O . GLU A 1 130 ? 6.997 9.682 12.201 1.00 76.62 130 GLU A O 1
ATOM 1012 N N . GLU A 1 131 ? 6.625 11.846 12.698 1.00 77.62 131 GLU A N 1
ATOM 1013 C CA . GLU A 1 131 ? 6.061 12.239 11.400 1.00 77.62 131 GLU A CA 1
ATOM 1014 C C . GLU A 1 131 ? 4.659 11.677 11.061 1.00 77.62 131 GLU A C 1
ATOM 1016 O O . GLU A 1 131 ? 4.202 11.906 9.936 1.00 77.62 131 GLU A O 1
ATOM 1021 N N . TYR A 1 132 ? 3.938 11.001 11.979 1.00 74.12 132 TYR A N 1
ATOM 1022 C CA . TYR A 1 132 ? 2.518 10.606 11.800 1.00 74.12 132 TYR A CA 1
ATOM 1023 C C . TYR A 1 132 ? 1.537 11.786 11.753 1.00 74.12 132 TYR A C 1
ATOM 1025 O O . TYR A 1 132 ? 1.768 12.827 12.395 1.00 74.12 132 TYR A O 1
#

Secondary structure (DSSP, 8-state):
---------TTS--------BGGGGTT-EEEEEEEEEEEEPPPTTS-GGGB-TTS-EEEEEEEEEEEEEETTEEEEEEEE-HHHHHHHHTSTTHHHHHHTT--EEEEEEEEEE-TTT--EEEEEE-TTSTT-

Radius of gyration: 17.6 Å; chains: 1; bounding box: 60×28×46 Å

pLDDT: mean 83.22, std 18.16, range [32.31, 96.69]

Foldseek 3Di:
DDDDDPPDDPPDPPPCPPAAAPCQQAFDWWWFLDKDKDKDADDPPDDPVQQDPVNIGIWIKTFTPAWDQDPNDTDRIHTFDVQQVVVCVVDPPSHVCSVVRHIHDRWGWHWDQDPVPRDIHIYTHHPPDPPD